Protein AF-A0A1W1CZD7-F1 (afdb_monomer_lite)

Organism: NCBI:txid652676

Structure (mmCIF, N/CA/C/O backbone):
data_AF-A0A1W1CZD7-F1
#
_entry.id   AF-A0A1W1CZD7-F1
#
loop_
_atom_site.group_PDB
_atom_site.id
_atom_site.type_symbol
_atom_site.label_atom_id
_atom_site.label_alt_id
_atom_site.label_comp_id
_atom_site.label_asym_id
_atom_site.label_entity_id
_atom_site.label_seq_id
_atom_site.pdbx_PDB_ins_code
_atom_site.Cartn_x
_atom_site.Cartn_y
_atom_site.Cartn_z
_atom_site.occupancy
_atom_site.B_iso_or_equiv
_atom_site.auth_seq_id
_atom_site.auth_comp_id
_atom_site.auth_asym_id
_atom_site.auth_atom_id
_atom_site.pdbx_PDB_model_num
ATOM 1 N N . MET A 1 1 ? -19.574 -3.921 -8.675 1.00 38.44 1 MET A N 1
ATOM 2 C CA . MET A 1 1 ? -19.225 -2.757 -7.828 1.00 38.44 1 MET A CA 1
ATOM 3 C C . MET A 1 1 ? -17.714 -2.718 -7.651 1.00 38.44 1 MET A C 1
ATOM 5 O O . MET A 1 1 ? -17.160 -3.699 -7.174 1.00 38.44 1 MET A O 1
ATOM 9 N N . LYS A 1 2 ? -17.038 -1.636 -8.057 1.00 52.59 2 LYS A N 1
ATOM 10 C CA . LYS A 1 2 ? -15.637 -1.392 -7.678 1.00 52.59 2 LYS A CA 1
ATOM 11 C C . LYS A 1 2 ? -15.679 -0.797 -6.269 1.00 52.59 2 LYS A C 1
ATOM 13 O O . LYS A 1 2 ? -16.211 0.297 -6.104 1.00 52.59 2 LYS A O 1
ATOM 18 N N . ALA A 1 3 ? -15.222 -1.525 -5.254 1.00 61.38 3 ALA A N 1
ATOM 19 C CA . ALA A 1 3 ? -15.049 -0.930 -3.933 1.00 61.38 3 ALA A CA 1
ATOM 20 C C . ALA A 1 3 ? -14.010 0.195 -4.055 1.00 61.38 3 ALA A C 1
ATOM 22 O O . ALA A 1 3 ? -12.927 -0.026 -4.599 1.00 61.38 3 ALA A O 1
ATOM 23 N N . ILE A 1 4 ? -14.351 1.401 -3.601 1.00 71.50 4 ILE A N 1
ATOM 24 C CA . ILE A 1 4 ? -13.395 2.507 -3.525 1.00 71.50 4 ILE A CA 1
ATOM 25 C C . I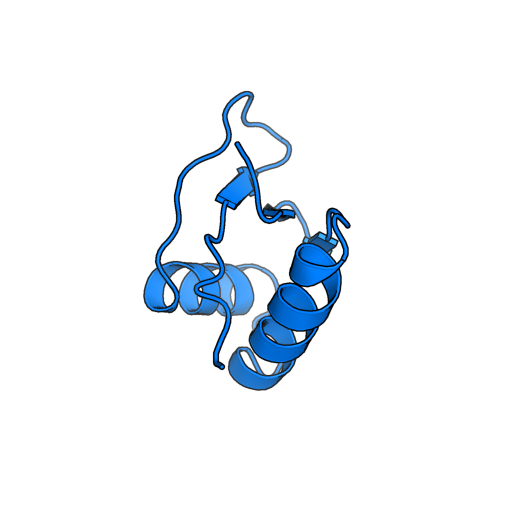LE A 1 4 ? -12.441 2.163 -2.380 1.00 71.50 4 ILE A C 1
ATOM 27 O O . ILE A 1 4 ? -12.828 2.207 -1.214 1.00 71.50 4 ILE A O 1
ATOM 31 N N . ILE A 1 5 ? -11.214 1.763 -2.713 1.00 87.56 5 ILE A N 1
ATOM 32 C CA . ILE A 1 5 ? -10.190 1.434 -1.721 1.00 87.56 5 ILE A CA 1
ATOM 33 C C . ILE A 1 5 ? -9.399 2.694 -1.400 1.00 87.56 5 ILE A C 1
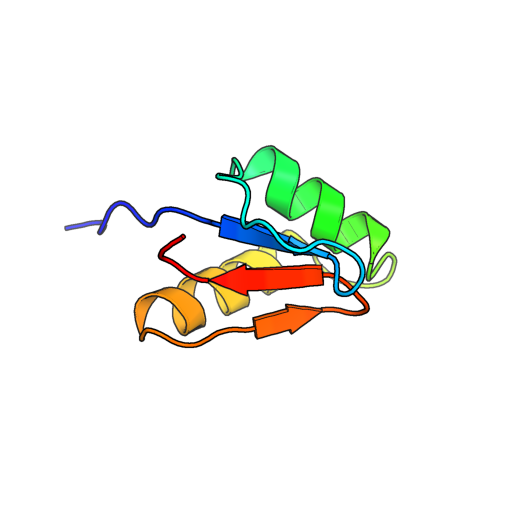ATOM 35 O O . ILE A 1 5 ? -8.837 3.326 -2.288 1.00 87.56 5 ILE A O 1
ATOM 39 N N . ASN A 1 6 ? -9.358 3.052 -0.118 1.00 95.69 6 ASN A N 1
ATOM 40 C CA . ASN A 1 6 ? -8.427 4.059 0.370 1.00 95.69 6 ASN A CA 1
ATOM 41 C C . ASN A 1 6 ? -7.066 3.397 0.585 1.00 95.69 6 ASN A C 1
ATOM 43 O O . ASN A 1 6 ? -6.999 2.312 1.159 1.00 95.69 6 ASN A O 1
ATOM 47 N N . ILE A 1 7 ? -5.997 4.053 0.148 1.00 97.81 7 ILE A N 1
ATOM 48 C CA . ILE A 1 7 ? -4.629 3.623 0.424 1.00 97.81 7 ILE A CA 1
ATOM 49 C C . ILE A 1 7 ? -4.091 4.533 1.519 1.00 97.81 7 ILE A C 1
ATOM 51 O O . ILE A 1 7 ? -4.170 5.758 1.415 1.00 97.81 7 ILE A O 1
ATOM 55 N N . TYR A 1 8 ? -3.560 3.925 2.569 1.00 98.31 8 TYR A N 1
ATOM 56 C CA . TYR A 1 8 ? -2.797 4.614 3.594 1.00 98.31 8 TYR A CA 1
ATOM 57 C C . TYR A 1 8 ? -1.388 4.056 3.625 1.00 98.31 8 TYR A C 1
ATOM 59 O O . TYR A 1 8 ? -1.219 2.832 3.613 1.00 98.31 8 TYR A O 1
ATOM 67 N N . THR A 1 9 ? -0.398 4.942 3.691 1.00 98.19 9 THR A N 1
ATOM 68 C CA . THR A 1 9 ? 1.008 4.561 3.826 1.00 98.19 9 THR A CA 1
ATOM 69 C C . THR A 1 9 ? 1.631 5.095 5.105 1.00 98.19 9 THR A C 1
ATOM 71 O O . THR A 1 9 ? 1.158 6.072 5.688 1.00 98.19 9 THR A O 1
ATOM 74 N N . GLN A 1 10 ? 2.662 4.405 5.575 1.00 98.12 10 GLN A N 1
ATOM 75 C CA . GLN A 1 10 ? 3.473 4.809 6.718 1.00 98.12 10 GLN A CA 1
ATOM 76 C C . GLN A 1 10 ? 4.879 4.253 6.529 1.00 98.12 10 GLN A C 1
ATOM 78 O O . GLN A 1 10 ? 5.040 3.035 6.416 1.00 98.12 10 GLN A O 1
ATOM 83 N N . TYR A 1 11 ? 5.893 5.111 6.561 1.00 96.31 11 TYR A N 1
ATOM 84 C CA . TYR A 1 11 ? 7.263 4.626 6.679 1.00 96.31 11 TYR A CA 1
ATOM 85 C C . TYR A 1 11 ? 7.524 4.079 8.087 1.00 96.31 11 TYR A C 1
ATOM 87 O O . TYR A 1 11 ? 6.952 4.544 9.072 1.00 96.31 11 TYR A O 1
ATOM 95 N N . THR A 1 12 ? 8.402 3.087 8.221 1.00 93.38 12 THR A N 1
ATOM 96 C CA . THR A 1 12 ? 8.701 2.417 9.502 1.00 93.38 12 THR A CA 1
ATOM 97 C C . THR A 1 12 ? 9.227 3.359 10.583 1.00 93.38 12 THR A C 1
ATOM 99 O O . THR A 1 12 ? 9.053 3.066 11.765 1.00 93.38 12 THR A O 1
ATOM 102 N N . TYR A 1 13 ? 9.844 4.476 10.197 1.00 93.19 13 TYR A N 1
ATOM 103 C CA . TYR A 1 13 ? 10.324 5.521 11.103 1.00 93.19 13 TYR A CA 1
ATOM 104 C C . TYR A 1 13 ? 9.259 6.582 11.440 1.00 93.19 13 TYR A C 1
ATOM 106 O O . TYR A 1 13 ? 9.466 7.406 12.333 1.00 93.19 13 TYR A O 1
ATOM 114 N N . GLU A 1 14 ? 8.113 6.580 10.758 1.00 93.62 14 GLU A N 1
ATOM 115 C CA . GLU A 1 14 ? 6.993 7.475 11.037 1.00 93.62 14 GLU A CA 1
ATOM 116 C C . GLU A 1 14 ? 6.026 6.870 12.062 1.00 93.62 14 GLU A C 1
ATOM 118 O O . GLU A 1 14 ? 5.939 5.660 12.258 1.00 93.62 14 GLU A O 1
ATOM 123 N N . LYS A 1 15 ? 5.244 7.735 12.718 1.00 93.19 15 LYS A N 1
ATOM 124 C CA . LYS A 1 15 ? 4.210 7.322 13.688 1.00 93.19 15 LYS A CA 1
ATOM 125 C C . LYS A 1 15 ? 2.786 7.426 13.152 1.00 93.19 15 LYS A C 1
ATOM 127 O O . LYS A 1 15 ? 1.857 6.945 13.793 1.00 93.19 15 LYS A O 1
ATOM 132 N N . LYS A 1 16 ? 2.593 8.098 12.017 1.00 96.50 16 LYS A N 1
ATOM 133 C CA . LYS A 1 16 ? 1.271 8.418 11.466 1.00 96.50 16 LYS A CA 1
ATOM 134 C C . LYS A 1 16 ? 1.072 7.713 10.138 1.00 96.50 16 LYS A C 1
ATOM 136 O O . LYS A 1 16 ? 2.044 7.427 9.451 1.00 96.50 16 LYS A O 1
ATOM 141 N N . TRP A 1 17 ? -0.178 7.406 9.831 1.00 97.88 17 TRP A N 1
ATOM 142 C CA . TRP A 1 17 ? -0.574 6.933 8.516 1.00 97.88 17 TRP A CA 1
ATOM 143 C C . TRP A 1 17 ? -1.050 8.120 7.696 1.00 97.88 17 TRP A C 1
ATOM 145 O O . TRP A 1 17 ? -1.829 8.945 8.178 1.00 97.88 17 TRP A O 1
ATOM 155 N N . THR A 1 18 ? -0.587 8.188 6.458 1.00 97.44 18 THR A N 1
ATOM 156 C CA . THR A 1 18 ? -0.924 9.248 5.513 1.00 97.44 18 THR A CA 1
ATOM 157 C C . THR A 1 18 ? -1.858 8.675 4.466 1.00 97.44 18 THR A C 1
ATOM 159 O O . THR A 1 18 ? -1.644 7.565 3.988 1.00 97.44 18 THR A O 1
ATOM 162 N N . LYS A 1 19 ? -2.932 9.401 4.137 1.00 97.62 19 LYS A N 1
ATOM 163 C CA . LYS A 1 19 ? -3.795 9.021 3.017 1.00 97.62 19 LYS A CA 1
ATOM 164 C C . LYS A 1 19 ? -3.034 9.289 1.724 1.00 97.62 19 LYS A C 1
ATOM 166 O O . LYS A 1 19 ? -2.606 10.416 1.501 1.00 97.62 19 LYS A O 1
ATOM 171 N N . THR A 1 20 ? -2.920 8.271 0.887 1.00 97.31 20 THR A N 1
ATOM 172 C CA . THR A 1 20 ? -1.995 8.263 -0.246 1.00 97.31 20 THR A CA 1
ATOM 173 C C . THR A 1 20 ? -2.771 8.028 -1.530 1.00 97.31 20 THR A C 1
ATOM 175 O O . THR A 1 20 ? -3.645 7.160 -1.599 1.00 97.31 20 THR A O 1
ATOM 178 N N . SER A 1 21 ? -2.488 8.831 -2.553 1.00 97.25 21 SER A N 1
ATOM 179 C CA . SER A 1 21 ? -3.071 8.625 -3.879 1.00 97.25 21 SER A CA 1
ATOM 180 C C . SER A 1 21 ? -2.443 7.420 -4.588 1.00 97.25 21 SER A C 1
ATOM 182 O O . SER A 1 21 ? -1.336 6.997 -4.266 1.00 97.25 21 SER A O 1
ATOM 184 N N . GLU A 1 22 ? -3.118 6.879 -5.604 1.00 96.62 22 GLU A N 1
ATOM 185 C CA . GLU A 1 22 ? -2.570 5.787 -6.424 1.00 96.62 22 GLU A CA 1
ATOM 186 C C . GLU A 1 22 ? -1.235 6.182 -7.081 1.00 96.62 22 GLU A C 1
ATOM 188 O O . GLU A 1 22 ? -0.271 5.423 -7.051 1.00 96.62 22 GLU A O 1
ATOM 193 N N . LYS A 1 23 ? -1.147 7.421 -7.587 1.00 97.31 23 LYS A N 1
ATOM 194 C CA . LYS A 1 23 ? 0.071 7.978 -8.193 1.00 97.31 23 LYS A CA 1
ATOM 195 C C . LYS A 1 23 ? 1.234 8.038 -7.200 1.00 97.31 23 LYS A C 1
ATOM 197 O O . LYS A 1 23 ? 2.362 7.704 -7.553 1.00 97.31 23 LYS A O 1
ATOM 202 N N . GLU A 1 24 ? 0.976 8.477 -5.970 1.00 97.94 24 GLU A N 1
ATOM 203 C CA . GLU A 1 24 ? 2.002 8.506 -4.925 1.00 97.94 24 GLU A CA 1
ATOM 204 C C . GLU A 1 24 ? 2.400 7.103 -4.485 1.00 97.94 24 GLU A C 1
ATOM 206 O O . GLU A 1 24 ? 3.584 6.857 -4.296 1.00 97.94 24 GLU A O 1
ATOM 211 N N . ALA A 1 25 ? 1.442 6.179 -4.378 1.00 97.69 25 ALA A N 1
ATOM 212 C CA . ALA A 1 25 ? 1.728 4.787 -4.060 1.00 97.69 25 ALA A CA 1
ATOM 213 C C . ALA A 1 25 ? 2.634 4.146 -5.124 1.00 97.69 25 ALA A C 1
ATOM 215 O O . ALA A 1 25 ? 3.607 3.498 -4.758 1.00 97.69 25 ALA A O 1
ATOM 216 N N . LEU A 1 26 ? 2.378 4.378 -6.419 1.00 98.12 26 LEU A N 1
ATOM 217 C CA . LEU A 1 26 ? 3.262 3.928 -7.503 1.00 98.12 26 LEU A CA 1
ATOM 218 C C . LEU A 1 26 ? 4.671 4.511 -7.366 1.00 98.12 26 LEU A C 1
ATOM 220 O O . LEU A 1 26 ? 5.639 3.762 -7.434 1.00 98.12 26 LEU A O 1
ATOM 224 N N . ARG A 1 27 ? 4.787 5.823 -7.110 1.00 97.94 27 ARG A N 1
ATOM 225 C CA . ARG A 1 27 ? 6.086 6.472 -6.875 1.00 97.94 27 ARG A CA 1
ATOM 226 C C . ARG A 1 27 ? 6.829 5.826 -5.702 1.00 97.94 27 ARG A C 1
ATOM 228 O O . ARG A 1 27 ? 7.988 5.468 -5.856 1.00 97.94 27 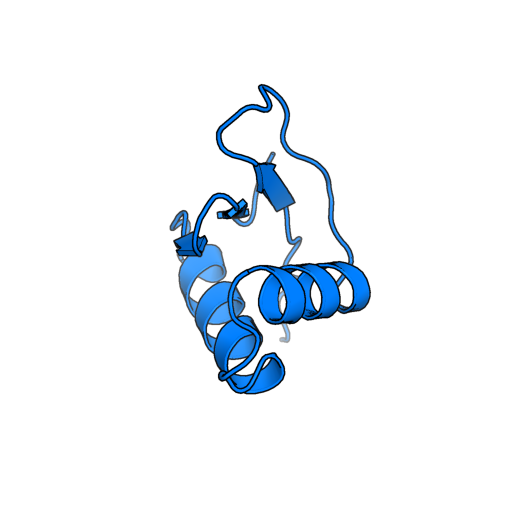ARG A O 1
ATOM 235 N N . MET A 1 28 ? 6.155 5.634 -4.566 1.00 97.12 28 MET A N 1
ATOM 236 C CA . MET A 1 28 ? 6.736 4.991 -3.380 1.00 97.12 28 MET A CA 1
ATOM 237 C C . MET A 1 28 ? 7.186 3.556 -3.674 1.00 97.12 28 MET A C 1
ATOM 239 O O . MET A 1 28 ? 8.248 3.145 -3.224 1.00 97.12 28 MET A O 1
ATOM 243 N N . ILE A 1 29 ? 6.401 2.791 -4.440 1.00 97.62 29 ILE A N 1
ATOM 244 C CA . ILE A 1 29 ? 6.764 1.424 -4.832 1.00 97.62 29 ILE A CA 1
ATOM 245 C C . ILE A 1 29 ? 8.020 1.425 -5.707 1.00 97.62 29 ILE A C 1
ATOM 247 O O . ILE A 1 29 ? 8.927 0.647 -5.435 1.00 97.62 29 ILE A O 1
ATOM 251 N N . SER A 1 30 ? 8.100 2.299 -6.714 1.00 97.38 30 SER A N 1
ATOM 252 C CA .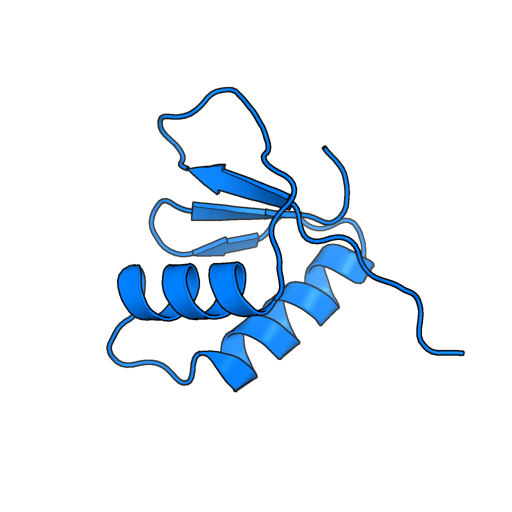 SER A 1 30 ? 9.291 2.417 -7.566 1.00 97.38 30 SER A CA 1
ATOM 253 C C . SER A 1 30 ? 10.529 2.888 -6.799 1.00 97.38 30 SER A C 1
ATOM 255 O O . SER A 1 30 ? 11.638 2.502 -7.148 1.00 97.38 30 SER A O 1
ATOM 257 N N . GLU A 1 31 ? 10.360 3.712 -5.762 1.00 96.06 31 GLU A N 1
ATOM 258 C CA . GLU A 1 31 ? 11.462 4.167 -4.905 1.00 96.06 31 GLU A CA 1
ATOM 259 C C . GLU A 1 31 ? 11.974 3.050 -3.981 1.00 96.06 31 GLU A C 1
ATOM 261 O O . GLU A 1 31 ? 13.183 2.877 -3.847 1.00 96.06 31 GLU A O 1
ATOM 266 N N . GLU A 1 32 ? 11.078 2.262 -3.377 1.00 95.12 32 GLU A N 1
ATOM 267 C CA . GLU A 1 32 ? 11.455 1.149 -2.490 1.00 95.12 32 GLU A CA 1
ATOM 268 C C . GLU A 1 32 ? 11.913 -0.104 -3.261 1.00 95.12 32 GLU A C 1
ATOM 270 O O . GLU A 1 32 ? 12.697 -0.896 -2.738 1.00 95.12 32 GLU A O 1
ATOM 275 N N . MET A 1 33 ? 11.413 -0.314 -4.485 1.00 93.00 33 MET A N 1
ATOM 276 C CA . MET A 1 33 ? 11.723 -1.462 -5.346 1.00 93.00 33 MET A CA 1
ATOM 277 C C . MET A 1 33 ? 11.899 -1.034 -6.817 1.00 93.00 33 MET A C 1
ATOM 279 O O . MET A 1 33 ? 10.994 -1.244 -7.631 1.00 93.00 33 MET A O 1
ATOM 283 N N . PRO A 1 34 ? 13.059 -0.458 -7.187 1.00 93.75 34 PRO A N 1
ATOM 284 C CA . PRO A 1 34 ? 13.296 0.084 -8.530 1.00 93.75 34 PRO A CA 1
ATOM 285 C C . PRO A 1 34 ? 13.281 -0.969 -9.648 1.00 93.75 34 PRO A C 1
ATOM 287 O O . PRO A 1 34 ? 12.915 -0.655 -10.777 1.00 93.75 34 PRO A O 1
ATOM 290 N N . ASP A 1 35 ? 13.616 -2.224 -9.340 1.00 94.62 35 ASP A N 1
ATOM 291 C CA . ASP A 1 35 ? 13.706 -3.321 -10.317 1.00 94.62 35 ASP A CA 1
ATOM 292 C C . ASP A 1 35 ? 12.405 -4.142 -10.443 1.00 94.62 35 ASP A C 1
ATOM 294 O O . ASP A 1 35 ? 12.417 -5.292 -10.884 1.00 94.62 35 ASP A O 1
ATOM 298 N N . THR A 1 36 ? 11.267 -3.596 -10.002 1.00 92.56 36 THR A N 1
ATOM 299 C CA . THR A 1 36 ? 9.970 -4.291 -9.974 1.00 92.56 36 THR A CA 1
ATOM 300 C C . THR A 1 36 ? 8.899 -3.553 -10.779 1.00 92.56 36 THR A C 1
ATOM 302 O O . THR A 1 36 ? 8.890 -2.328 -10.871 1.00 92.56 36 THR A O 1
ATOM 305 N N . ASP A 1 37 ? 7.940 -4.308 -11.328 1.00 97.06 37 ASP A N 1
ATOM 306 C CA . ASP A 1 37 ? 6.709 -3.748 -11.892 1.00 97.06 37 ASP A CA 1
ATOM 307 C C . ASP A 1 37 ? 5.857 -3.097 -10.788 1.00 97.06 37 ASP A C 1
ATOM 309 O O . ASP A 1 37 ? 5.18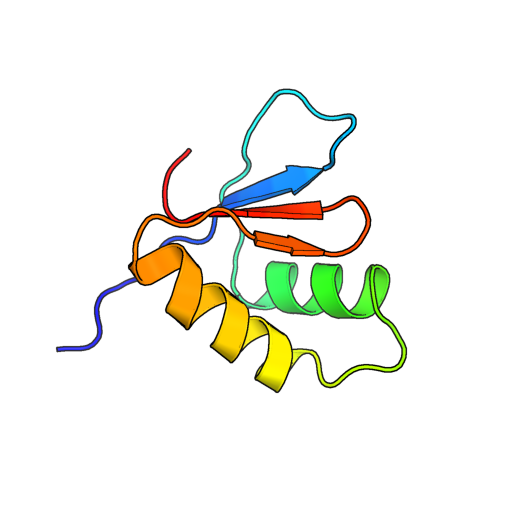9 -3.771 -9.989 1.00 97.06 37 ASP A O 1
ATOM 313 N N . ALA A 1 38 ? 5.883 -1.766 -10.745 1.00 97.25 38 ALA A N 1
ATOM 314 C CA . ALA A 1 38 ? 5.164 -0.989 -9.747 1.00 97.25 38 ALA A CA 1
ATOM 315 C C . ALA A 1 38 ? 3.641 -1.150 -9.862 1.00 97.25 38 ALA A C 1
ATOM 317 O O . ALA A 1 38 ? 2.954 -1.210 -8.840 1.00 97.25 38 ALA A O 1
ATOM 318 N N . GLU A 1 39 ? 3.098 -1.280 -11.077 1.00 97.88 39 GLU A N 1
ATOM 319 C CA . GLU A 1 39 ? 1.655 -1.427 -11.285 1.00 97.88 39 GLU A CA 1
ATOM 320 C C . GLU A 1 39 ? 1.158 -2.798 -10.822 1.00 97.88 39 GLU A C 1
ATOM 322 O O . GLU A 1 39 ? 0.149 -2.896 -10.114 1.00 97.88 39 GLU A O 1
ATOM 327 N N . GLY A 1 40 ? 1.866 -3.870 -11.187 1.00 97.88 40 GLY A N 1
ATOM 328 C CA . GLY A 1 40 ? 1.586 -5.224 -10.710 1.00 97.88 40 GLY A CA 1
ATOM 329 C C . GLY A 1 40 ? 1.688 -5.329 -9.190 1.00 97.88 40 GLY A C 1
ATOM 330 O O . GLY A 1 40 ? 0.806 -5.898 -8.536 1.00 97.88 40 GLY A O 1
ATOM 331 N N . THR A 1 41 ? 2.705 -4.696 -8.611 1.00 97.81 41 THR A N 1
ATOM 332 C CA . THR A 1 41 ? 2.892 -4.642 -7.156 1.00 97.81 41 THR A CA 1
ATOM 333 C C . THR A 1 41 ? 1.767 -3.878 -6.470 1.00 97.81 41 THR A C 1
ATOM 335 O O . THR A 1 41 ? 1.214 -4.355 -5.476 1.00 97.81 41 THR A O 1
ATOM 338 N N . LEU A 1 42 ? 1.344 -2.739 -7.022 1.00 97.62 42 LEU A N 1
ATOM 339 C CA . LEU A 1 42 ? 0.224 -1.983 -6.473 1.00 97.62 42 LEU A CA 1
ATOM 340 C C . LEU A 1 42 ? -1.087 -2.771 -6.554 1.00 97.62 42 LEU A C 1
ATOM 342 O O . LEU A 1 42 ? -1.837 -2.804 -5.578 1.00 97.62 42 LEU A O 1
ATOM 346 N N . LYS A 1 43 ? -1.348 -3.476 -7.664 1.00 97.75 43 LYS A N 1
ATOM 347 C CA . LYS A 1 43 ? -2.503 -4.387 -7.784 1.00 97.75 43 LYS A CA 1
ATOM 348 C C . LYS A 1 43 ? -2.486 -5.451 -6.688 1.00 97.75 43 LYS A C 1
ATOM 350 O O . LYS A 1 43 ? -3.519 -5.691 -6.054 1.00 97.75 43 LYS A O 1
ATOM 355 N N . TYR A 1 44 ? -1.327 -6.057 -6.424 1.00 97.19 44 TYR A N 1
ATOM 356 C CA . TYR A 1 44 ? -1.173 -7.002 -5.322 1.00 97.19 44 TYR A CA 1
ATOM 357 C C . TYR A 1 44 ? -1.475 -6.343 -3.970 1.00 97.19 44 TYR A C 1
ATOM 359 O O . TYR A 1 44 ? -2.324 -6.853 -3.234 1.00 97.19 44 TYR A O 1
ATOM 367 N N . ILE A 1 45 ? -0.864 -5.195 -3.664 1.00 97.38 45 ILE A N 1
ATOM 368 C CA . ILE A 1 45 ? -1.075 -4.458 -2.409 1.00 97.38 45 ILE A CA 1
ATOM 369 C C . ILE A 1 45 ? -2.560 -4.156 -2.210 1.00 97.38 45 ILE A C 1
ATOM 371 O O . ILE A 1 45 ? -3.125 -4.555 -1.193 1.00 97.38 45 ILE A O 1
ATOM 375 N N . VAL A 1 46 ? -3.219 -3.547 -3.200 1.00 97.06 46 VAL A N 1
ATOM 376 C CA . VAL A 1 46 ? -4.655 -3.226 -3.164 1.00 97.06 46 VAL A CA 1
ATOM 377 C C . VAL A 1 46 ? -5.485 -4.485 -2.892 1.00 97.06 46 VAL A C 1
ATOM 379 O O . VAL A 1 46 ? -6.368 -4.469 -2.031 1.00 97.06 46 VAL A O 1
ATOM 382 N N . SER A 1 47 ? -5.162 -5.612 -3.542 1.00 96.81 47 SER A N 1
ATOM 383 C CA . SER A 1 47 ? -5.857 -6.886 -3.314 1.00 96.81 47 SER A CA 1
ATOM 384 C C . SER A 1 47 ? -5.732 -7.391 -1.873 1.00 96.81 47 SER A C 1
ATOM 386 O O . SER A 1 47 ? -6.672 -7.991 -1.349 1.00 96.81 47 SER A O 1
ATOM 388 N N . GLN A 1 48 ? -4.598 -7.152 -1.212 1.00 97.94 48 GLN A N 1
ATOM 389 C CA . GLN A 1 48 ? -4.358 -7.618 0.150 1.00 97.94 48 GLN A CA 1
ATOM 390 C C . GLN A 1 48 ? -4.925 -6.660 1.196 1.00 97.94 48 GLN A C 1
ATOM 392 O O . GLN A 1 48 ? -5.589 -7.116 2.126 1.00 97.94 48 GLN A O 1
ATOM 397 N N . ILE A 1 49 ? -4.731 -5.349 1.036 1.00 97.38 49 ILE A N 1
ATOM 398 C CA . ILE A 1 49 ? -5.266 -4.359 1.979 1.00 97.38 49 ILE A CA 1
ATOM 399 C C . ILE A 1 49 ? -6.796 -4.321 1.931 1.00 97.38 49 ILE A C 1
ATOM 401 O O . ILE A 1 49 ? -7.426 -4.071 2.952 1.00 97.38 49 ILE A O 1
ATOM 405 N N . SER A 1 50 ? -7.415 -4.679 0.795 1.00 95.19 50 SER A N 1
ATOM 406 C CA . SER A 1 50 ? -8.871 -4.881 0.705 1.00 95.19 50 SER A CA 1
ATOM 407 C C . SER A 1 50 ? -9.400 -5.937 1.682 1.00 95.19 50 SER A C 1
ATOM 409 O O . SER A 1 50 ? -10.554 -5.875 2.094 1.00 95.19 50 SER A O 1
ATOM 411 N N . LYS A 1 51 ? -8.539 -6.879 2.089 1.00 95.19 51 LYS A N 1
ATOM 412 C CA . LYS A 1 51 ? -8.834 -7.964 3.033 1.00 95.19 51 LYS A CA 1
ATOM 413 C C . LYS A 1 51 ? -8.459 -7.599 4.475 1.00 95.19 51 LYS A C 1
ATOM 415 O O . LYS A 1 51 ? -8.372 -8.485 5.316 1.00 95.19 51 LYS A O 1
ATOM 420 N N . GLY A 1 52 ? -8.170 -6.324 4.750 1.00 95.38 52 GLY A N 1
ATOM 421 C CA . GLY A 1 52 ? -7.754 -5.840 6.070 1.00 95.38 52 GLY A CA 1
ATOM 422 C C . GLY A 1 52 ? -6.302 -6.160 6.437 1.00 95.38 52 GLY A C 1
ATOM 423 O O . GLY A 1 52 ? -5.930 -6.042 7.601 1.00 95.38 52 GLY A O 1
ATOM 424 N N . LYS A 1 53 ? -5.471 -6.580 5.474 1.00 97.31 53 LYS A N 1
ATOM 425 C CA . LYS A 1 53 ? -4.044 -6.826 5.719 1.00 97.31 53 LYS A CA 1
ATOM 426 C C . LYS A 1 53 ? -3.240 -5.526 5.697 1.00 97.31 53 LYS A C 1
ATOM 428 O O . LYS A 1 53 ? -3.583 -4.586 4.984 1.00 97.31 53 LYS A O 1
ATOM 433 N N . THR A 1 54 ? -2.111 -5.543 6.399 1.00 98.06 54 THR A N 1
ATOM 434 C CA . THR A 1 54 ? -1.031 -4.563 6.240 1.00 98.06 54 THR A CA 1
ATOM 435 C C . THR A 1 54 ? 0.087 -5.201 5.425 1.00 98.06 54 THR A C 1
ATOM 437 O O . THR A 1 54 ? 0.525 -6.304 5.753 1.00 98.06 54 THR A O 1
ATOM 440 N N . ILE A 1 55 ? 0.545 -4.527 4.373 1.00 98.06 55 ILE A N 1
ATOM 441 C CA . ILE A 1 55 ? 1.659 -4.979 3.529 1.00 98.06 55 ILE A CA 1
ATOM 442 C C . ILE A 1 55 ? 2.873 -4.101 3.788 1.00 98.06 55 ILE A C 1
ATOM 444 O O . ILE A 1 55 ? 2.734 -2.886 3.847 1.00 98.06 55 ILE A O 1
ATOM 448 N N . THR A 1 56 ? 4.049 -4.705 3.926 1.00 97.25 56 THR A N 1
ATOM 449 C CA . THR A 1 56 ? 5.322 -3.988 4.060 1.00 97.25 56 THR A CA 1
ATOM 450 C C . THR A 1 56 ? 6.138 -4.189 2.788 1.00 97.25 56 THR A C 1
ATOM 452 O O . THR A 1 56 ? 6.309 -5.323 2.343 1.00 97.25 56 THR A O 1
ATOM 455 N N . LEU A 1 57 ? 6.634 -3.095 2.225 1.00 95.50 57 LEU A N 1
ATOM 456 C CA . LEU A 1 57 ? 7.511 -3.033 1.066 1.00 95.50 57 LEU A CA 1
ATOM 457 C C . LEU A 1 57 ? 8.738 -2.209 1.465 1.00 95.50 57 LEU A C 1
ATOM 459 O O . LEU A 1 57 ? 8.613 -1.008 1.686 1.00 95.50 57 LEU A O 1
ATOM 463 N N . GLY A 1 58 ? 9.889 -2.864 1.632 1.00 93.12 58 GLY A N 1
ATOM 464 C CA . GLY A 1 58 ? 11.076 -2.213 2.190 1.00 93.12 58 GLY A CA 1
ATOM 465 C C . GLY A 1 58 ? 10.778 -1.602 3.563 1.00 93.12 58 GLY A C 1
ATOM 466 O O . GLY A 1 58 ? 10.445 -2.309 4.517 1.00 93.12 58 GLY A O 1
ATOM 467 N N . THR A 1 59 ? 10.867 -0.279 3.647 1.00 95.12 59 THR A N 1
ATOM 468 C CA . THR A 1 59 ? 10.556 0.516 4.841 1.00 95.12 59 THR A CA 1
ATOM 469 C C . THR A 1 59 ? 9.147 1.109 4.837 1.00 95.12 59 THR A C 1
ATOM 471 O O . THR A 1 59 ? 8.723 1.667 5.847 1.00 95.12 59 THR A O 1
ATOM 474 N N . CYS A 1 60 ? 8.387 0.975 3.751 1.00 96.81 60 CYS A N 1
ATOM 475 C CA . CYS A 1 60 ? 7.038 1.518 3.632 1.00 96.81 60 CYS A CA 1
ATOM 476 C C . CYS A 1 60 ? 5.971 0.456 3.932 1.00 96.81 60 CYS A C 1
ATOM 478 O O . CYS A 1 60 ? 6.046 -0.687 3.481 1.00 96.81 60 CYS A O 1
ATOM 480 N N . LYS A 1 61 ? 4.942 0.820 4.697 1.00 98.06 61 LYS A N 1
ATOM 481 C CA . LYS A 1 61 ? 3.773 -0.022 4.971 1.00 98.06 61 LYS A CA 1
ATOM 482 C C . LYS A 1 61 ? 2.542 0.526 4.264 1.00 98.06 61 LYS A C 1
ATOM 484 O O . LYS A 1 61 ? 2.389 1.735 4.155 1.00 98.06 61 LYS A O 1
ATOM 489 N N . PHE A 1 62 ? 1.632 -0.361 3.873 1.00 98.25 62 PHE A N 1
ATOM 490 C CA . PHE A 1 62 ? 0.379 -0.069 3.175 1.00 98.25 62 PHE A CA 1
ATOM 491 C C . PHE A 1 62 ? -0.803 -0.733 3.888 1.00 98.25 62 PHE A C 1
ATOM 493 O O . PHE A 1 62 ? -0.715 -1.909 4.251 1.00 98.25 62 PHE A O 1
ATOM 500 N N . ARG A 1 63 ? -1.926 -0.018 4.043 1.00 97.81 63 ARG A N 1
ATOM 501 C CA . ARG A 1 63 ? -3.204 -0.567 4.544 1.00 97.81 63 ARG A CA 1
ATOM 502 C C . ARG A 1 63 ? -4.421 0.227 4.049 1.00 97.81 63 ARG A C 1
ATOM 504 O O . ARG A 1 63 ? -4.260 1.264 3.409 1.00 97.81 63 ARG A O 1
ATOM 511 N N . ASN A 1 64 ? -5.636 -0.254 4.334 1.00 96.44 64 ASN A N 1
ATOM 512 C CA . ASN A 1 64 ? -6.889 0.357 3.860 1.00 96.44 64 ASN A CA 1
ATOM 513 C C . ASN A 1 64 ? -7.580 1.316 4.856 1.00 96.44 64 ASN A C 1
ATOM 515 O O . ASN A 1 64 ? -8.596 1.922 4.510 1.00 96.44 64 ASN A O 1
ATOM 519 N N . SER A 1 65 ? -7.036 1.474 6.066 1.00 92.25 65 SER A N 1
ATOM 520 C CA . SER A 1 65 ? -7.540 2.364 7.121 1.00 92.25 65 SER A CA 1
ATOM 521 C C . SER A 1 65 ? -6.394 3.129 7.806 1.00 92.25 65 SER A C 1
ATOM 523 O O . SER A 1 65 ? -5.269 2.647 7.773 1.00 92.25 65 SER A O 1
ATOM 525 N N . PRO A 1 66 ? -6.628 4.290 8.440 1.00 85.69 66 PRO A N 1
ATOM 526 C CA . PRO A 1 66 ? -5.585 5.058 9.121 1.00 85.69 66 PRO A CA 1
ATOM 527 C C . PRO A 1 66 ? -5.027 4.385 10.357 1.00 85.69 66 PRO A C 1
ATOM 529 O O . PRO A 1 66 ? -5.633 3.422 10.891 1.00 85.69 66 PRO A O 1
#

Sequence (66 aa):
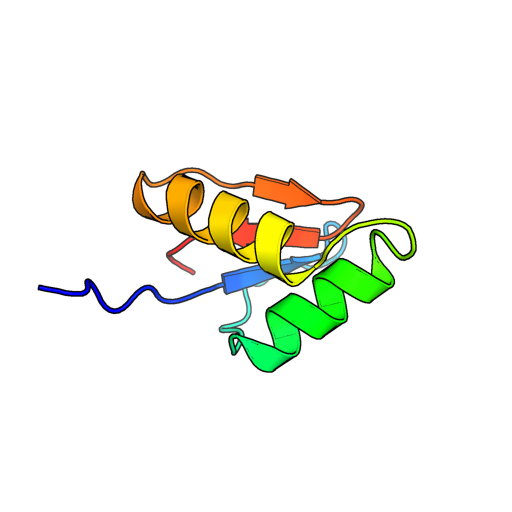MKAIINIYTQYTYEKKWTKTSEKEALRMISEEMPDTDAEGTLKYIVSQISKGKTITLGTCKFRNSP

Secondary structure (DSSP, 8-state):
----PPEEEEETT-SS-EEE-HHHHHHHHHHH-TTS-HHHHHHHHHHHHTTT--EEETTEEEES--

pLDDT: mean 93.77, std 10.32, range [38.44, 98.31]

Radius of gyration: 11.0 Å; chains: 1; bounding box: 33×17×26 Å

Foldseek 3Di:
DPPPFWKWKDFQPDDDTDGDDPVRQLVVLCVLPVPDDSVVVVVVLSVQLVVVDWDDRRRMIIHRDD